Protein AF-A0A945ZTP0-F1 (afdb_monomer_lite)

Sequence (41 aa):
MKTYIIAEAGVNHNGDINIAHKLIDEAKNAGANCLKFQTFK

Foldseek 3Di:
DDDQFEAECACVCVPPVVSVVVSQVVCVVVVHPYYDYDDDD

pLDDT: mean 96.85, std 4.95, range [72.81, 98.75]

Radius of gyration: 11.04 Å; chains: 1; bounding box: 26×16×33 Å

Structure (mmCIF, N/CA/C/O backbone):
data_AF-A0A945ZTP0-F1
#
_entry.id   AF-A0A945ZTP0-F1
#
loop_
_atom_site.group_PDB
_atom_site.id
_atom_site.type_symbol
_atom_site.label_atom_id
_atom_site.label_alt_id
_atom_site.label_comp_id
_atom_site.label_asym_id
_atom_site.label_entity_id
_atom_site.label_seq_id
_atom_site.pdbx_PDB_ins_code
_atom_site.Cartn_x
_atom_site.Cartn_y
_atom_site.Cartn_z
_atom_site.occupancy
_atom_site.B_iso_or_equiv
_atom_site.auth_seq_id
_atom_site.auth_comp_id
_atom_site.auth_asym_id
_atom_site.auth_atom_id
_atom_site.pdbx_PDB_model_num
ATOM 1 N N . MET A 1 1 ? -17.922 8.180 16.438 1.00 79.94 1 MET A N 1
ATOM 2 C CA . MET A 1 1 ? -17.441 8.022 15.046 1.00 79.94 1 MET A CA 1
ATOM 3 C C . MET A 1 1 ? -15.933 7.813 15.100 1.00 79.94 1 MET A C 1
ATOM 5 O O . MET A 1 1 ? -15.295 8.540 15.850 1.00 79.94 1 MET A O 1
ATOM 9 N N . LYS A 1 2 ? -15.375 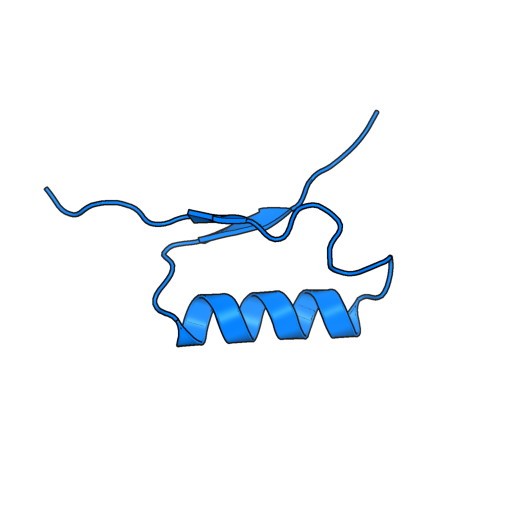6.799 14.424 1.00 92.50 2 LYS A N 1
ATOM 10 C CA . LYS A 1 2 ? -13.922 6.535 14.418 1.00 92.50 2 LYS A CA 1
ATOM 11 C C . LYS A 1 2 ? -13.317 7.110 13.136 1.00 92.50 2 LYS A C 1
ATOM 13 O O . LYS A 1 2 ? -13.907 6.932 12.074 1.00 92.50 2 LYS A O 1
ATOM 18 N N . THR A 1 3 ? -12.179 7.796 13.238 1.00 97.75 3 THR A N 1
ATOM 19 C CA . THR A 1 3 ? -11.431 8.286 12.069 1.00 97.75 3 THR A CA 1
ATOM 20 C C . THR A 1 3 ? -11.048 7.114 11.170 1.00 97.75 3 THR A C 1
ATOM 22 O O . THR A 1 3 ? -10.523 6.116 11.663 1.00 97.75 3 THR A O 1
ATOM 25 N N . TYR A 1 4 ? -11.311 7.241 9.869 1.00 98.19 4 TYR A N 1
ATOM 26 C CA . TYR A 1 4 ? -10.897 6.268 8.864 1.00 98.19 4 TYR A CA 1
ATOM 27 C C . TYR A 1 4 ? -9.529 6.672 8.304 1.00 98.19 4 TYR A C 1
ATOM 29 O O . TYR A 1 4 ? -9.390 7.738 7.708 1.00 98.19 4 TYR A O 1
ATOM 37 N N . ILE A 1 5 ? -8.515 5.843 8.532 1.00 98.38 5 ILE A N 1
ATOM 38 C CA . ILE A 1 5 ? -7.119 6.114 8.187 1.00 98.38 5 ILE A CA 1
ATOM 39 C C . ILE A 1 5 ? -6.788 5.441 6.853 1.00 98.38 5 ILE A C 1
ATOM 41 O O . ILE A 1 5 ? -6.909 4.222 6.718 1.00 98.38 5 ILE A O 1
ATOM 45 N N . ILE A 1 6 ? -6.339 6.238 5.884 1.00 98.56 6 ILE A N 1
ATOM 46 C CA . ILE A 1 6 ? -5.901 5.780 4.562 1.00 98.56 6 ILE A CA 1
ATOM 47 C C . ILE A 1 6 ? -4.375 5.875 4.504 1.00 98.56 6 ILE A C 1
ATOM 49 O O . ILE A 1 6 ? -3.829 6.972 4.595 1.00 98.56 6 ILE A O 1
ATOM 53 N N . ALA A 1 7 ? -3.693 4.745 4.321 1.00 98.56 7 ALA A N 1
ATOM 54 C CA . ALA A 1 7 ? -2.267 4.729 4.011 1.00 98.56 7 ALA A CA 1
ATOM 55 C C . ALA A 1 7 ? -2.067 4.981 2.508 1.00 98.56 7 ALA A C 1
ATOM 57 O O . ALA A 1 7 ? -2.537 4.211 1.668 1.00 98.56 7 ALA A O 1
ATOM 58 N N . GLU A 1 8 ? -1.389 6.064 2.138 1.00 98.38 8 GLU A N 1
ATOM 59 C CA . GLU A 1 8 ? -1.088 6.341 0.735 1.00 98.38 8 GLU A CA 1
ATOM 60 C C . GLU A 1 8 ? 0.206 5.649 0.299 1.00 98.38 8 GLU A C 1
ATOM 62 O O . GLU A 1 8 ? 1.294 6.003 0.746 1.00 98.38 8 GLU A O 1
ATOM 67 N N . ALA A 1 9 ? 0.085 4.697 -0.630 1.00 98.19 9 ALA A N 1
ATOM 68 C CA . ALA A 1 9 ? 1.230 4.107 -1.317 1.00 98.19 9 ALA A CA 1
ATOM 69 C C . ALA A 1 9 ? 1.598 4.864 -2.600 1.00 98.19 9 ALA A C 1
ATOM 71 O O . ALA A 1 9 ? 2.758 4.841 -2.998 1.00 98.19 9 ALA A O 1
ATOM 72 N N . GLY A 1 10 ? 0.634 5.518 -3.262 1.00 97.88 10 GLY A N 1
ATOM 73 C CA . GLY A 1 10 ? 0.884 6.244 -4.511 1.00 97.88 10 GLY A CA 1
ATOM 74 C C . GLY A 1 10 ? 1.540 5.340 -5.560 1.00 97.88 10 GLY A C 1
ATOM 75 O O . GLY A 1 10 ? 0.950 4.330 -5.945 1.00 97.88 10 GLY A O 1
ATOM 76 N N . VAL A 1 11 ? 2.764 5.694 -5.967 1.00 97.62 11 VAL A N 1
ATOM 77 C CA . VAL A 1 11 ? 3.637 4.922 -6.876 1.00 97.62 11 VAL A CA 1
ATOM 78 C C . VAL A 1 11 ? 4.863 4.314 -6.176 1.00 97.62 11 VAL A C 1
ATOM 80 O O . VAL A 1 11 ? 5.772 3.823 -6.839 1.00 97.62 11 VAL A O 1
ATOM 83 N N . ASN A 1 12 ? 4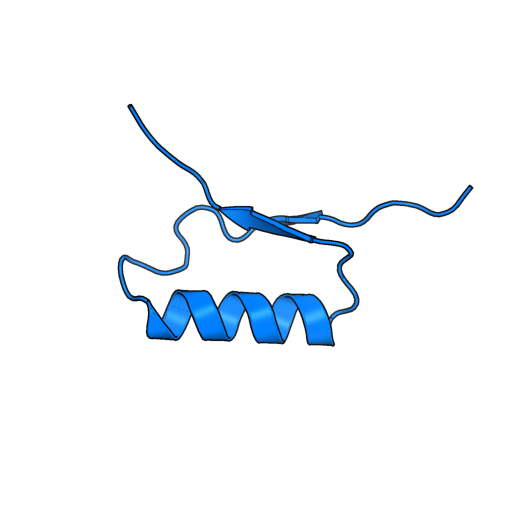.897 4.292 -4.838 1.00 98.12 12 ASN A N 1
ATOM 84 C CA . ASN A 1 12 ? 6.066 3.881 -4.039 1.00 98.12 12 ASN A CA 1
ATOM 85 C C . ASN A 1 12 ? 6.455 2.399 -4.195 1.00 98.12 12 ASN A C 1
ATOM 87 O O . ASN A 1 12 ? 7.464 1.964 -3.645 1.00 98.12 12 ASN A O 1
ATOM 91 N N . HIS A 1 13 ? 5.673 1.618 -4.943 1.00 97.81 13 HIS A N 1
ATOM 92 C CA . HIS A 1 13 ? 6.029 0.257 -5.334 1.00 97.81 13 HIS A CA 1
ATOM 93 C C . HIS A 1 13 ? 7.026 0.204 -6.504 1.00 97.81 13 HIS A C 1
ATOM 95 O O . HIS A 1 13 ? 7.541 -0.868 -6.797 1.00 97.81 13 HIS A O 1
ATOM 101 N N . ASN A 1 14 ? 7.310 1.328 -7.179 1.00 96.94 14 ASN A N 1
ATOM 102 C CA . ASN A 1 14 ? 8.280 1.429 -8.282 1.00 96.94 14 ASN A CA 1
ATOM 103 C C . ASN A 1 14 ? 8.084 0.375 -9.394 1.00 96.94 14 ASN A C 1
ATOM 105 O O . ASN A 1 14 ? 9.044 -0.087 -10.003 1.00 96.94 14 ASN A O 1
ATOM 109 N N . GLY A 1 15 ? 6.837 -0.034 -9.644 1.00 96.38 15 GLY A N 1
ATOM 110 C CA . GLY A 1 15 ? 6.510 -1.083 -10.619 1.00 96.38 15 GLY A CA 1
ATOM 111 C C . GLY A 1 15 ? 6.767 -2.525 -10.154 1.00 96.38 15 GLY A C 1
ATOM 112 O O . GLY A 1 15 ? 6.414 -3.450 -10.878 1.00 96.38 15 GLY A O 1
ATOM 113 N N . ASP A 1 16 ? 7.308 -2.741 -8.954 1.00 98.38 16 ASP A N 1
ATOM 114 C CA . ASP A 1 16 ? 7.555 -4.073 -8.396 1.00 98.38 16 ASP A CA 1
ATOM 115 C C . ASP A 1 16 ? 6.358 -4.552 -7.557 1.00 98.38 16 ASP A C 1
ATOM 117 O O . ASP A 1 16 ? 5.954 -3.925 -6.571 1.00 98.38 16 ASP A O 1
ATOM 121 N N . ILE A 1 17 ? 5.791 -5.697 -7.939 1.00 98.31 17 ILE A N 1
ATOM 122 C CA . ILE A 1 17 ? 4.645 -6.298 -7.250 1.00 98.31 17 ILE A CA 1
ATOM 123 C C . ILE A 1 17 ? 4.993 -6.792 -5.840 1.00 98.31 17 ILE A C 1
ATOM 125 O O . ILE A 1 17 ? 4.155 -6.727 -4.943 1.00 98.31 17 ILE A O 1
ATOM 129 N N . ASN A 1 18 ? 6.233 -7.219 -5.600 1.00 98.69 18 ASN A N 1
ATOM 130 C CA . ASN A 1 18 ? 6.671 -7.653 -4.276 1.00 98.69 18 ASN A CA 1
ATOM 131 C C . ASN A 1 18 ? 6.747 -6.464 -3.315 1.00 98.69 18 ASN A C 1
ATOM 133 O O . ASN A 1 18 ? 6.337 -6.572 -2.158 1.00 98.69 18 ASN A O 1
ATOM 137 N N . ILE A 1 19 ? 7.204 -5.303 -3.801 1.00 98.62 19 ILE A N 1
ATOM 138 C CA . ILE A 1 19 ? 7.174 -4.062 -3.019 1.00 98.62 19 ILE A CA 1
ATOM 139 C C . ILE A 1 19 ? 5.721 -3.647 -2.758 1.00 98.62 19 ILE A C 1
ATOM 141 O O . ILE A 1 19 ? 5.400 -3.268 -1.634 1.00 98.62 19 ILE A O 1
A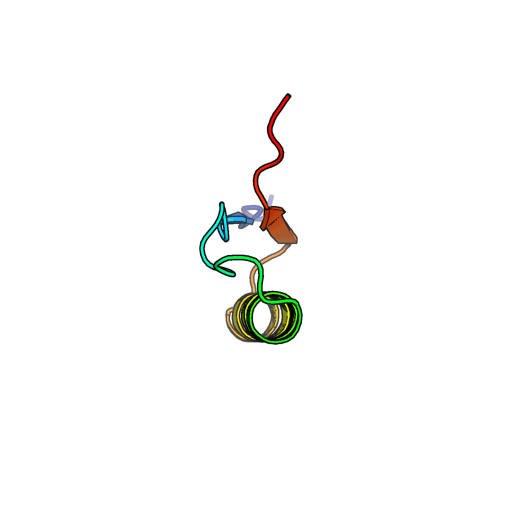TOM 145 N N . ALA A 1 20 ? 4.821 -3.775 -3.740 1.00 98.62 20 ALA A N 1
ATOM 146 C CA . ALA A 1 20 ? 3.397 -3.494 -3.541 1.00 98.62 20 ALA A CA 1
ATOM 147 C C . ALA A 1 20 ? 2.774 -4.365 -2.432 1.00 98.62 20 ALA A C 1
ATOM 149 O O . ALA A 1 20 ? 2.074 -3.834 -1.570 1.00 98.62 20 ALA A O 1
ATOM 150 N N . HIS A 1 21 ? 3.071 -5.669 -2.404 1.00 98.69 21 HIS A N 1
ATOM 151 C CA . HIS A 1 21 ? 2.630 -6.563 -1.328 1.00 98.69 21 HIS A CA 1
ATOM 152 C C . HIS A 1 21 ? 3.201 -6.157 0.031 1.00 98.69 21 HIS A C 1
ATOM 154 O O . HIS A 1 21 ? 2.445 -6.023 0.991 1.00 98.69 21 HIS A O 1
ATOM 160 N N . LYS A 1 22 ? 4.502 -5.850 0.093 1.00 98.75 22 LYS A N 1
ATOM 161 C CA . LYS A 1 2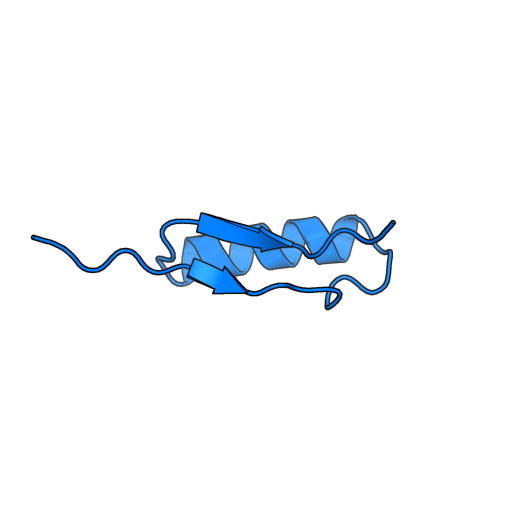2 ? 5.129 -5.364 1.325 1.00 98.75 22 LYS A CA 1
ATOM 162 C C . LYS A 1 22 ? 4.455 -4.090 1.845 1.00 98.75 22 LYS A C 1
ATOM 164 O O . LYS A 1 22 ? 4.185 -3.989 3.033 1.00 98.75 22 LYS A O 1
ATOM 169 N N . LEU A 1 23 ? 4.134 -3.132 0.972 1.00 98.75 23 LEU A N 1
ATOM 170 C CA . LEU A 1 23 ? 3.432 -1.903 1.365 1.00 98.75 23 LEU A CA 1
ATOM 171 C C . LEU A 1 23 ? 2.042 -2.188 1.958 1.00 98.75 23 LEU A C 1
ATOM 173 O O . LEU A 1 23 ? 1.651 -1.534 2.923 1.00 98.75 23 LEU A O 1
ATOM 177 N N . ILE A 1 24 ? 1.311 -3.166 1.411 1.00 98.69 24 ILE A N 1
ATOM 178 C CA . ILE A 1 24 ? 0.015 -3.607 1.953 1.00 98.69 24 ILE A CA 1
ATOM 179 C C . ILE A 1 24 ? 0.189 -4.182 3.364 1.00 98.69 24 ILE A C 1
ATOM 181 O O . ILE 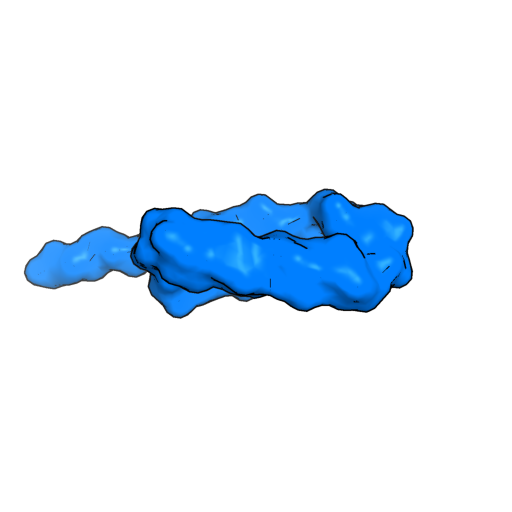A 1 24 ? -0.561 -3.807 4.269 1.00 98.69 24 ILE A O 1
ATOM 185 N N . ASP A 1 25 ? 1.182 -5.052 3.557 1.00 98.75 25 ASP A N 1
ATOM 186 C CA . ASP A 1 25 ? 1.458 -5.674 4.854 1.00 98.75 25 ASP A CA 1
ATOM 187 C C . ASP A 1 25 ? 1.848 -4.629 5.908 1.00 98.75 25 ASP A C 1
ATOM 189 O O . ASP A 1 25 ? 1.288 -4.623 7.005 1.00 98.75 25 ASP A O 1
ATOM 193 N N . GLU A 1 26 ? 2.724 -3.681 5.564 1.00 98.62 26 GLU A N 1
ATOM 194 C CA . GLU A 1 26 ? 3.124 -2.596 6.469 1.00 98.62 26 GLU A CA 1
ATOM 195 C C . GLU A 1 26 ? 1.947 -1.679 6.833 1.00 98.62 26 GLU A C 1
ATOM 197 O O . GLU A 1 26 ? 1.777 -1.316 7.998 1.00 98.62 26 GLU A O 1
ATOM 202 N N . ALA A 1 27 ? 1.075 -1.341 5.878 1.00 98.75 27 ALA A N 1
ATOM 203 C CA . ALA A 1 27 ? -0.110 -0.531 6.161 1.00 98.75 27 ALA A CA 1
ATOM 204 C C . ALA A 1 27 ? -1.093 -1.239 7.103 1.00 98.75 27 ALA A C 1
ATOM 206 O O . ALA A 1 27 ? -1.659 -0.608 8.002 1.00 98.75 27 ALA A O 1
ATOM 207 N N . LYS A 1 28 ? -1.273 -2.554 6.932 1.00 98.56 28 LYS A N 1
ATOM 208 C CA . LYS A 1 28 ? -2.070 -3.377 7.846 1.00 98.56 28 LYS A CA 1
ATOM 209 C C . LYS A 1 28 ? -1.436 -3.434 9.238 1.00 98.56 28 LYS A C 1
ATOM 211 O O . LYS A 1 28 ? -2.148 -3.241 10.223 1.00 98.56 28 LYS A O 1
ATOM 216 N N . ASN A 1 29 ? -0.122 -3.646 9.325 1.00 98.62 29 ASN A N 1
ATOM 217 C CA . ASN A 1 29 ? 0.620 -3.680 10.590 1.00 98.62 29 ASN A CA 1
ATOM 218 C C . ASN A 1 29 ? 0.563 -2.334 11.332 1.00 98.62 29 ASN A C 1
ATOM 220 O O . ASN A 1 29 ? 0.459 -2.311 12.556 1.00 98.62 29 ASN A O 1
ATOM 224 N N . ALA A 1 30 ? 0.544 -1.219 10.598 1.00 98.44 30 ALA A N 1
ATOM 225 C CA . ALA A 1 30 ? 0.374 0.128 11.144 1.00 98.44 30 ALA A CA 1
ATOM 226 C C . ALA A 1 30 ? -1.070 0.449 11.590 1.00 98.44 30 ALA A C 1
ATOM 228 O O . ALA A 1 30 ? -1.314 1.504 12.178 1.00 98.44 30 ALA A O 1
ATOM 229 N N . GLY A 1 31 ? -2.040 -0.432 11.319 1.00 98.06 31 GLY A N 1
ATOM 230 C CA . GLY A 1 31 ? -3.440 -0.246 11.704 1.00 98.06 31 GLY A CA 1
ATOM 231 C C . GLY A 1 31 ? -4.242 0.676 10.780 1.00 98.06 31 GLY A C 1
ATOM 232 O O . GLY A 1 31 ? -5.288 1.186 11.194 1.00 98.06 31 GLY A O 1
ATOM 233 N N . ALA A 1 32 ? -3.783 0.898 9.543 1.00 98.56 32 ALA A N 1
ATOM 234 C CA . ALA A 1 32 ? -4.562 1.624 8.545 1.00 98.56 32 ALA A CA 1
ATOM 235 C C . ALA A 1 32 ? -5.838 0.850 8.173 1.00 98.56 32 ALA A C 1
ATOM 237 O O . ALA A 1 32 ? -5.879 -0.381 8.196 1.00 98.56 32 ALA A O 1
ATOM 238 N N . ASN A 1 33 ? -6.897 1.572 7.804 1.00 98.50 33 ASN A N 1
ATOM 239 C CA . ASN A 1 33 ? -8.153 0.953 7.386 1.00 98.50 33 ASN A CA 1
ATOM 240 C C . ASN A 1 33 ? -8.127 0.528 5.915 1.00 98.50 33 ASN A C 1
ATOM 242 O O . ASN A 1 33 ? -8.763 -0.459 5.554 1.00 98.50 33 ASN A O 1
ATOM 246 N N . CYS A 1 34 ? -7.385 1.246 5.070 1.00 98.38 34 CYS A N 1
ATOM 247 C CA . CYS A 1 34 ? -7.054 0.798 3.724 1.00 98.38 34 CYS A CA 1
ATOM 248 C C . CYS A 1 34 ? -5.722 1.379 3.247 1.00 98.38 34 CYS A C 1
ATOM 250 O O . CYS A 1 34 ? -5.159 2.288 3.863 1.00 98.38 34 CYS A O 1
ATOM 252 N N . LEU A 1 35 ? -5.259 0.859 2.111 1.00 98.56 35 LEU A N 1
ATOM 253 C CA . LEU A 1 35 ? -4.118 1.373 1.372 1.00 98.56 35 LEU A CA 1
ATOM 254 C C . LEU A 1 35 ? -4.563 1.854 -0.018 1.00 98.56 35 LEU A C 1
ATOM 256 O O . LEU A 1 35 ? -5.361 1.191 -0.681 1.00 98.56 35 LEU A O 1
ATOM 260 N N . LYS A 1 36 ? -4.061 3.016 -0.450 1.00 98.56 36 LYS A N 1
ATOM 261 C CA . LYS A 1 36 ? -4.405 3.669 -1.724 1.00 98.56 36 LYS A CA 1
ATOM 262 C C . LYS A 1 36 ? -3.206 3.697 -2.676 1.00 98.56 36 LYS A C 1
ATOM 264 O O . LYS A 1 36 ? -2.224 4.389 -2.403 1.00 98.56 36 LYS A O 1
ATOM 269 N N . PHE A 1 37 ? -3.334 3.034 -3.824 1.00 98.25 37 PHE A N 1
ATOM 270 C CA . PHE A 1 37 ? -2.433 3.184 -4.973 1.00 98.25 37 PHE A CA 1
ATOM 271 C C . PHE A 1 37 ? -2.928 4.268 -5.935 1.00 98.25 37 PHE A C 1
ATOM 273 O O . PHE A 1 37 ? -4.115 4.601 -5.953 1.00 98.25 37 PHE A O 1
ATOM 280 N N . GLN A 1 38 ? -2.017 4.820 -6.735 1.00 98.06 38 GLN A N 1
ATOM 281 C CA . GLN A 1 38 ? -2.360 5.751 -7.806 1.00 98.06 38 GLN A CA 1
ATOM 282 C C . GLN A 1 38 ? -2.445 5.014 -9.145 1.00 98.06 38 GLN A C 1
ATOM 284 O O . GLN A 1 38 ? -1.606 4.175 -9.457 1.00 98.06 38 GLN A O 1
ATOM 289 N N . THR A 1 39 ? -3.466 5.335 -9.940 1.00 95.94 39 THR A N 1
ATOM 290 C CA . THR A 1 39 ? -3.597 4.877 -11.330 1.00 95.94 39 THR A CA 1
ATOM 291 C C . THR A 1 39 ? -3.542 6.097 -12.246 1.00 95.94 39 THR A C 1
ATOM 293 O O . THR A 1 39 ? -3.995 7.176 -11.858 1.00 95.94 39 THR A O 1
ATOM 296 N N . PHE A 1 40 ? -2.963 5.945 -13.435 1.00 90.88 40 PHE A N 1
ATOM 297 C CA . PHE A 1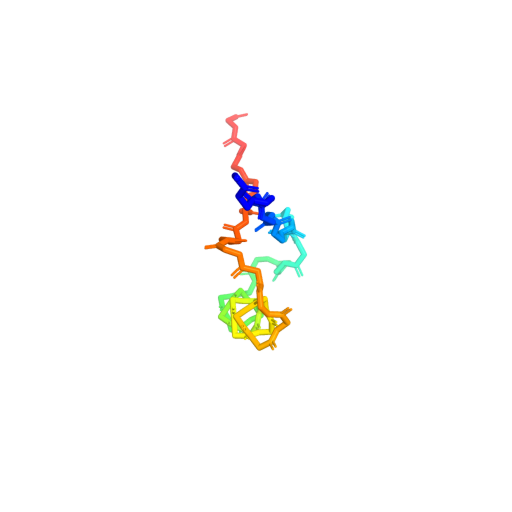 40 ? -2.865 7.005 -14.443 1.00 90.88 40 PHE A CA 1
ATOM 298 C C . PHE A 1 40 ? -3.657 6.603 -15.697 1.00 90.88 40 PHE A C 1
ATOM 300 O O . PHE A 1 40 ? -3.847 5.411 -15.948 1.00 90.88 40 PHE A O 1
ATOM 307 N N . LYS A 1 41 ? -4.122 7.595 -16.461 1.00 72.81 41 LYS A N 1
ATOM 308 C CA . LYS A 1 41 ? -4.668 7.453 -17.817 1.00 72.81 41 LYS A CA 1
ATOM 309 C C . LYS A 1 41 ? -3.797 8.232 -18.787 1.00 72.81 41 LYS A C 1
ATOM 311 O O . LYS A 1 41 ? -3.283 9.286 -18.350 1.00 72.81 41 LYS A O 1
#

Secondary structure (DSSP, 8-state):
-----EEEEETTTTT-HHHHHHHHHHHHHTT-SEEEE----